Protein AF-A0A353N8Y5-F1 (afdb_monomer_lite)

Foldseek 3Di:
DDDWDDDPPDIDDDDPPVCVVVCQVVLQQDDDPNHRDDDDDDDDD

Structure (mmCIF, N/CA/C/O backbone):
data_AF-A0A353N8Y5-F1
#
_entry.id   AF-A0A353N8Y5-F1
#
loop_
_atom_site.group_PDB
_atom_site.id
_atom_site.type_symbol
_atom_site.label_atom_id
_atom_site.label_alt_id
_atom_site.label_comp_id
_atom_site.label_asym_id
_atom_site.label_entity_id
_atom_site.label_seq_id
_atom_site.pdbx_PDB_ins_code
_atom_site.Cartn_x
_atom_site.Cartn_y
_atom_site.Cartn_z
_atom_site.occupancy
_atom_site.B_iso_or_equiv
_atom_site.auth_seq_id
_atom_site.auth_comp_id
_atom_site.auth_asym_id
_atom_site.auth_atom_id
_atom_site.pdbx_PDB_model_num
ATOM 1 N N . ILE A 1 1 ? -11.842 -1.116 -1.238 1.00 73.31 1 ILE A N 1
ATOM 2 C CA . ILE A 1 1 ? -10.517 -0.995 -1.892 1.00 73.31 1 ILE A CA 1
ATOM 3 C C . ILE A 1 1 ? -10.812 -0.765 -3.362 1.00 73.31 1 ILE A C 1
ATOM 5 O O . ILE A 1 1 ? -11.668 -1.478 -3.876 1.00 73.31 1 ILE A O 1
ATOM 9 N N . GLY A 1 2 ? -10.237 0.285 -3.946 1.00 84.50 2 GLY A N 1
ATOM 10 C CA . GLY A 1 2 ? -10.408 0.645 -5.355 1.00 84.50 2 GLY A CA 1
ATOM 11 C C . GLY A 1 2 ? -9.344 -0.027 -6.216 1.00 84.50 2 GLY A C 1
ATOM 12 O O . GLY A 1 2 ? -9.077 -1.220 -6.043 1.00 84.50 2 GLY A O 1
ATOM 13 N N . ASP A 1 3 ? -8.704 0.742 -7.091 1.00 92.19 3 ASP A N 1
ATOM 14 C CA . ASP A 1 3 ? -7.687 0.214 -7.996 1.00 92.19 3 ASP A CA 1
ATOM 15 C C . ASP A 1 3 ? -6.433 -0.274 -7.258 1.00 92.19 3 ASP A C 1
ATOM 17 O O . ASP A 1 3 ? -5.933 0.346 -6.310 1.00 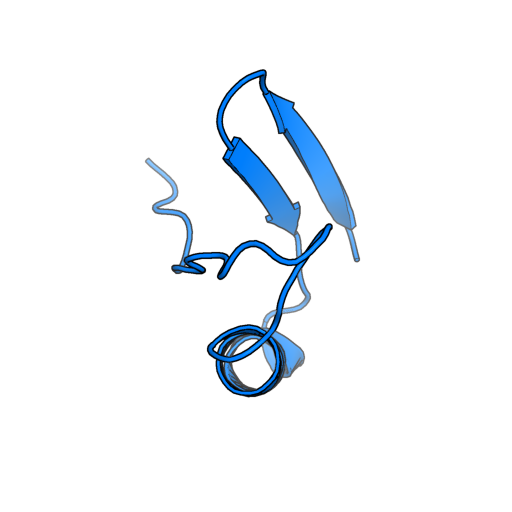92.19 3 ASP A O 1
ATOM 21 N N . ILE A 1 4 ? -5.896 -1.403 -7.726 1.00 92.88 4 ILE A N 1
ATOM 22 C CA . ILE A 1 4 ? -4.638 -1.971 -7.244 1.00 92.88 4 ILE A CA 1
ATOM 23 C C . ILE A 1 4 ? -3.691 -2.123 -8.428 1.00 92.88 4 ILE A C 1
ATOM 25 O O . ILE A 1 4 ? -3.939 -2.903 -9.344 1.00 92.88 4 ILE A O 1
ATOM 29 N N . ASN A 1 5 ? -2.572 -1.409 -8.373 1.00 93.00 5 ASN A N 1
ATOM 30 C CA . ASN A 1 5 ? -1.527 -1.457 -9.386 1.00 93.00 5 ASN A CA 1
ATOM 31 C C . ASN A 1 5 ? -0.300 -2.156 -8.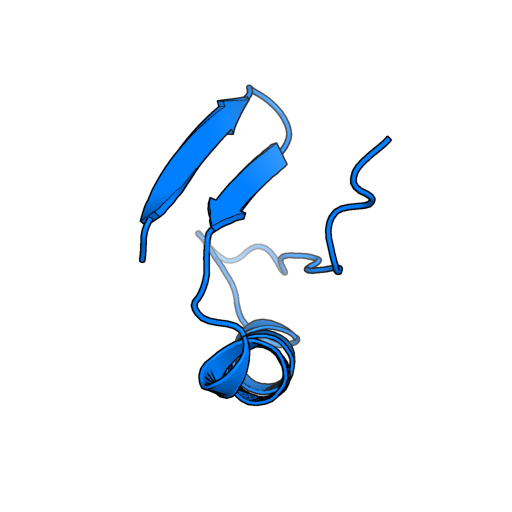807 1.00 93.00 5 ASN A C 1
ATOM 33 O O . ASN A 1 5 ? 0.331 -1.644 -7.879 1.00 93.00 5 ASN A O 1
ATOM 37 N N . ILE A 1 6 ? 0.025 -3.331 -9.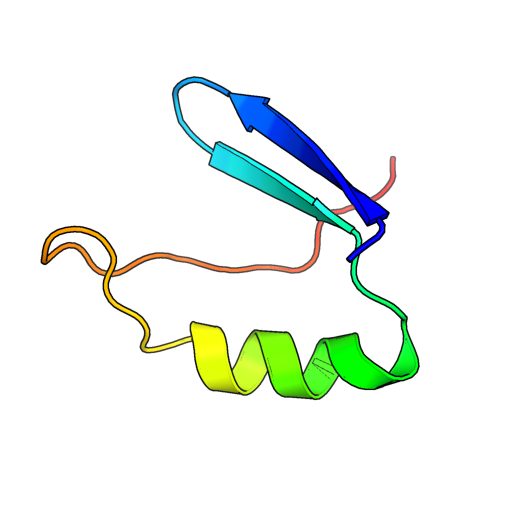342 1.00 93.75 6 ILE A N 1
ATOM 38 C CA . ILE A 1 6 ? 1.133 -4.170 -8.880 1.00 93.75 6 ILE A CA 1
ATOM 39 C C . ILE A 1 6 ? 2.320 -3.987 -9.823 1.00 93.75 6 ILE A C 1
ATOM 41 O O . ILE A 1 6 ? 2.184 -4.118 -11.037 1.00 93.75 6 ILE A O 1
ATOM 45 N N . TYR A 1 7 ? 3.487 -3.731 -9.244 1.00 92.94 7 TYR A N 1
ATOM 46 C CA . TYR A 1 7 ? 4.765 -3.676 -9.940 1.00 92.94 7 TYR A CA 1
ATOM 47 C C . TYR A 1 7 ? 5.738 -4.653 -9.287 1.00 92.94 7 TYR A C 1
ATOM 49 O O . TYR A 1 7 ? 5.554 -5.066 -8.142 1.00 92.94 7 TYR A O 1
ATOM 57 N N . ASP A 1 8 ? 6.842 -4.943 -9.971 1.00 91.31 8 ASP A N 1
ATOM 58 C CA . ASP A 1 8 ? 7.860 -5.889 -9.495 1.00 9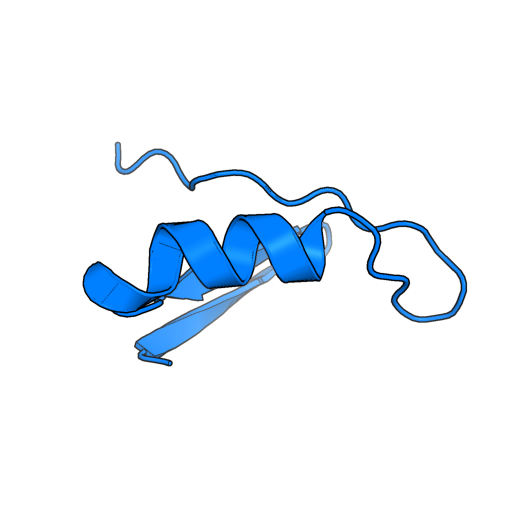1.31 8 ASP A CA 1
ATOM 59 C C . ASP A 1 8 ? 8.420 -5.550 -8.102 1.00 91.31 8 ASP A C 1
ATOM 61 O O . ASP A 1 8 ? 8.882 -6.433 -7.380 1.00 91.31 8 ASP A O 1
ATOM 65 N N . ARG A 1 9 ? 8.414 -4.264 -7.715 1.00 90.06 9 ARG A N 1
ATOM 66 C CA . ARG A 1 9 ? 9.033 -3.779 -6.466 1.00 90.06 9 ARG A CA 1
ATOM 67 C C . ARG A 1 9 ? 8.077 -3.128 -5.470 1.00 90.06 9 ARG A C 1
ATOM 69 O O . ARG A 1 9 ? 8.454 -2.972 -4.312 1.00 90.06 9 ARG A O 1
ATOM 76 N N . PHE A 1 10 ? 6.892 -2.705 -5.895 1.00 91.12 10 PHE A N 1
ATOM 77 C CA . PHE A 1 10 ? 5.926 -2.018 -5.037 1.00 91.12 10 PHE A CA 1
ATOM 78 C C . PHE A 1 10 ? 4.510 -2.176 -5.588 1.00 91.12 10 PHE A C 1
ATOM 80 O O . PHE A 1 10 ? 4.318 -2.464 -6.765 1.00 91.12 10 PHE A O 1
ATOM 87 N N . THR A 1 11 ? 3.522 -1.936 -4.734 1.00 91.56 11 THR A N 1
ATOM 88 C CA . THR A 1 11 ? 2.105 -1.985 -5.094 1.00 91.56 11 THR A CA 1
ATOM 89 C C . THR A 1 11 ? 1.436 -0.706 -4.621 1.00 91.56 11 THR A C 1
ATOM 91 O O . THR A 1 11 ? 1.653 -0.282 -3.485 1.00 91.56 11 THR A O 1
ATOM 94 N N . PHE A 1 12 ? 0.603 -0.110 -5.470 1.00 92.69 12 PHE A N 1
ATOM 95 C CA . PHE A 1 12 ? -0.331 0.933 -5.062 1.00 92.69 12 PHE A CA 1
ATOM 96 C C . PHE A 1 12 ? -1.708 0.319 -4.870 1.00 92.69 12 PHE A C 1
ATOM 98 O O . PHE A 1 12 ? -2.153 -0.458 -5.709 1.00 92.69 12 PHE A O 1
ATOM 105 N N . ALA A 1 13 ? -2.366 0.670 -3.773 1.00 91.94 13 ALA A N 1
ATOM 106 C CA . ALA A 1 13 ? -3.733 0.268 -3.496 1.00 91.94 13 ALA A CA 1
ATOM 107 C C . ALA A 1 13 ? -4.541 1.505 -3.119 1.00 91.94 13 ALA A C 1
ATOM 109 O O . ALA A 1 13 ? -4.154 2.263 -2.225 1.00 91.94 13 ALA A O 1
ATOM 110 N N . GLU A 1 14 ? -5.659 1.700 -3.803 1.00 92.56 14 GLU A N 1
ATOM 111 C CA . GLU A 1 14 ? -6.589 2.771 -3.501 1.00 92.56 14 GLU A CA 1
ATOM 112 C C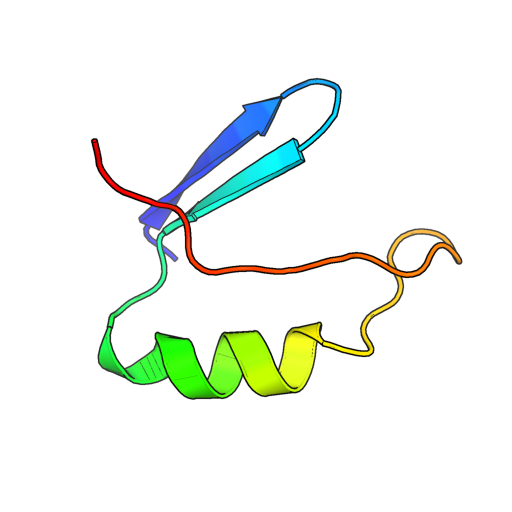 . GLU A 1 14 ? -7.470 2.391 -2.309 1.00 92.56 14 GLU A C 1
ATOM 114 O O . GLU A 1 14 ? -8.134 1.346 -2.270 1.00 92.56 14 GLU A O 1
ATOM 119 N N . VAL A 1 15 ? -7.480 3.267 -1.312 1.00 90.88 15 VAL A N 1
ATOM 120 C CA . VAL A 1 15 ? -8.262 3.114 -0.088 1.00 90.88 15 VAL A CA 1
ATOM 121 C C . VAL A 1 15 ? -9.159 4.332 0.100 1.00 90.88 15 VAL A C 1
ATOM 123 O O . VAL A 1 15 ? -8.705 5.450 -0.152 1.00 90.88 15 VAL A O 1
ATOM 126 N N . PRO A 1 16 ? -10.412 4.150 0.560 1.00 91.88 16 PRO A N 1
ATOM 127 C CA . PRO A 1 16 ? -11.275 5.278 0.881 1.00 91.88 16 PRO A CA 1
ATOM 128 C C . PRO A 1 16 ? -10.602 6.201 1.899 1.00 91.88 16 PRO A C 1
ATOM 130 O O . PRO A 1 16 ? -9.945 5.738 2.837 1.00 91.88 16 PRO A O 1
ATOM 133 N N . GLN A 1 17 ? -10.772 7.510 1.719 1.00 88.69 17 GLN A N 1
ATOM 134 C CA . GLN A 1 17 ? -10.071 8.523 2.510 1.00 88.69 17 GLN A CA 1
ATOM 135 C C . GLN A 1 17 ? -10.335 8.392 4.018 1.00 88.69 17 GLN A C 1
ATOM 137 O O . GLN A 1 17 ? -9.420 8.598 4.815 1.00 88.69 17 GLN A O 1
ATOM 142 N N . GLU A 1 18 ? -11.551 8.003 4.402 1.00 92.81 18 GLU A N 1
ATOM 143 C CA . GLU A 1 18 ? -11.947 7.756 5.794 1.00 92.81 18 GLU A CA 1
ATOM 144 C C . GLU A 1 18 ? -11.127 6.647 6.474 1.00 92.81 18 GLU A C 1
ATOM 146 O O . GLU A 1 18 ? -10.819 6.754 7.659 1.00 92.81 18 GLU A O 1
ATOM 151 N N . TYR A 1 19 ? -10.679 5.641 5.715 1.00 92.06 19 TYR A N 1
ATOM 152 C CA . TYR A 1 19 ? -9.902 4.508 6.230 1.00 92.06 19 TYR A CA 1
ATOM 153 C C . TYR A 1 19 ? -8.388 4.674 6.061 1.00 92.06 19 TYR A C 1
ATOM 155 O O . TYR A 1 19 ? -7.613 3.905 6.631 1.00 92.06 19 TYR A O 1
ATOM 163 N N . ALA A 1 20 ? -7.924 5.684 5.319 1.00 89.44 20 ALA A N 1
ATOM 164 C CA . ALA A 1 20 ? -6.498 5.934 5.105 1.00 89.44 20 ALA A CA 1
ATOM 165 C C . ALA A 1 20 ? -5.641 5.970 6.398 1.00 89.44 20 ALA A C 1
ATOM 167 O O . ALA A 1 20 ? -4.570 5.353 6.403 1.00 89.44 20 ALA A O 1
ATOM 168 N N . PRO A 1 21 ? -6.042 6.651 7.496 1.00 92.12 21 PRO A N 1
ATOM 169 C CA . PRO A 1 21 ? -5.237 6.672 8.723 1.00 92.12 21 PRO A CA 1
ATOM 170 C C . PRO A 1 21 ? -5.190 5.313 9.435 1.00 92.12 21 PRO A C 1
ATOM 172 O O . PRO A 1 21 ? -4.146 4.9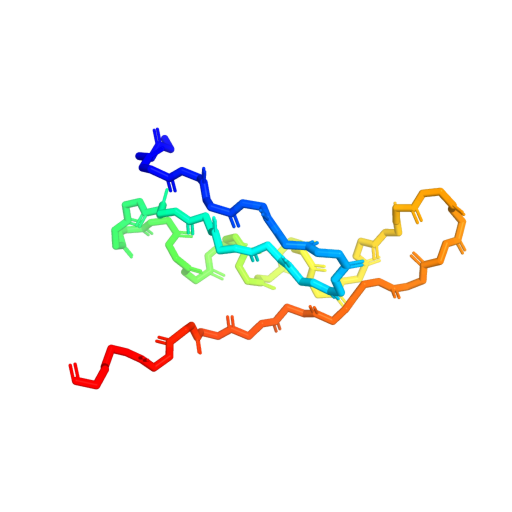32 9.973 1.00 92.12 21 PRO A O 1
ATOM 175 N N . GLU A 1 22 ? -6.295 4.568 9.413 1.00 93.00 22 GLU A N 1
ATOM 176 C CA . GLU A 1 22 ? -6.388 3.244 10.028 1.00 93.00 22 GLU A CA 1
ATOM 177 C C . GLU A 1 22 ? -5.514 2.236 9.278 1.00 93.00 22 GLU A C 1
ATOM 179 O O . GLU A 1 22 ? -4.670 1.573 9.884 1.00 93.00 22 GLU A O 1
ATOM 184 N N . VAL A 1 23 ? -5.622 2.206 7.946 1.00 90.81 23 VAL A N 1
ATOM 185 C CA . VAL A 1 23 ? -4.820 1.330 7.081 1.00 90.81 23 VAL A CA 1
ATOM 186 C C . VAL A 1 23 ? -3.327 1.567 7.297 1.00 90.81 23 VAL A C 1
ATOM 188 O O . VAL A 1 23 ? -2.579 0.610 7.492 1.00 90.81 23 VAL A O 1
ATOM 191 N N . LEU A 1 24 ? -2.880 2.827 7.326 1.00 90.88 24 LEU A N 1
ATOM 192 C CA . LEU A 1 24 ? -1.473 3.156 7.586 1.00 90.88 24 LEU A CA 1
ATOM 193 C C . LEU A 1 24 ? -1.002 2.651 8.953 1.00 90.88 24 LEU A C 1
ATOM 195 O O . LEU A 1 24 ? 0.121 2.164 9.075 1.00 90.88 24 LEU A O 1
ATOM 199 N N . THR A 1 25 ? -1.853 2.748 9.974 1.00 92.31 25 THR A N 1
ATOM 200 C CA . THR A 1 25 ? -1.524 2.321 11.338 1.00 92.31 25 THR A CA 1
ATOM 201 C C . THR A 1 25 ? -1.404 0.802 11.434 1.00 92.31 25 THR A C 1
ATOM 203 O O . THR A 1 25 ? -0.404 0.300 11.951 1.00 92.31 25 THR A O 1
ATOM 206 N N . VAL A 1 26 ? -2.379 0.072 10.886 1.00 91.12 26 VAL A N 1
ATOM 207 C CA . VAL A 1 26 ? -2.406 -1.400 10.892 1.00 91.12 26 VAL A CA 1
ATOM 208 C C . VAL A 1 26 ? -1.251 -1.973 10.067 1.00 91.12 26 VAL A C 1
ATOM 210 O O . VAL A 1 26 ? -0.561 -2.897 10.500 1.00 91.12 26 VAL A O 1
ATOM 213 N N . MET A 1 27 ? -0.978 -1.389 8.899 1.00 90.44 27 MET A N 1
ATOM 214 C CA . MET A 1 27 ? 0.028 -1.904 7.967 1.00 90.44 27 MET A CA 1
ATOM 215 C C . MET A 1 27 ? 1.474 -1.578 8.375 1.00 90.44 27 MET A C 1
ATOM 217 O O . MET A 1 27 ? 2.393 -2.274 7.945 1.00 90.44 27 MET A O 1
ATOM 221 N N . LYS A 1 28 ? 1.708 -0.580 9.245 1.00 88.06 28 LYS A N 1
ATOM 222 C CA . LYS A 1 28 ? 3.057 -0.129 9.659 1.00 88.06 28 LYS A CA 1
ATOM 223 C C . LYS A 1 28 ? 3.953 -1.237 10.224 1.00 88.06 28 LYS A C 1
ATOM 225 O O . LYS A 1 28 ? 5.178 -1.163 10.099 1.00 88.06 28 LYS A O 1
ATOM 230 N N . ASN A 1 29 ? 3.363 -2.238 10.875 1.00 86.44 29 ASN A N 1
ATOM 231 C CA . ASN A 1 29 ? 4.080 -3.370 11.474 1.00 86.44 29 ASN A CA 1
ATOM 232 C C . ASN A 1 29 ? 3.736 -4.711 10.816 1.00 86.44 29 ASN A C 1
ATOM 234 O O . ASN A 1 29 ? 4.127 -5.764 11.325 1.00 86.44 29 ASN A O 1
ATOM 238 N N . TYR A 1 30 ? 3.020 -4.682 9.693 1.00 91.12 30 TYR A N 1
ATOM 239 C CA . TYR A 1 30 ? 2.635 -5.892 8.995 1.00 91.12 30 TYR A CA 1
ATOM 240 C C . TYR A 1 30 ? 3.853 -6.564 8.352 1.00 91.12 30 TYR A C 1
ATOM 242 O O . TYR A 1 30 ? 4.840 -5.926 7.961 1.00 91.12 30 TYR A O 1
ATOM 250 N N . ARG A 1 31 ? 3.790 -7.891 8.264 1.00 90.56 31 ARG A N 1
ATOM 251 C CA . ARG A 1 31 ? 4.787 -8.711 7.584 1.00 90.56 31 ARG A CA 1
ATOM 252 C C . ARG A 1 31 ? 4.108 -9.476 6.469 1.00 90.56 31 ARG A C 1
ATOM 254 O O . ARG A 1 31 ? 3.143 -10.188 6.714 1.00 90.56 31 ARG A O 1
ATOM 261 N N . MET A 1 32 ? 4.663 -9.379 5.270 1.00 88.00 32 MET A N 1
ATOM 262 C CA . MET A 1 32 ? 4.234 -10.170 4.125 1.00 88.00 32 MET A CA 1
ATOM 263 C C . MET A 1 32 ? 5.351 -11.155 3.791 1.00 88.00 32 MET A C 1
ATOM 265 O O . MET A 1 32 ? 6.504 -10.758 3.617 1.00 88.00 32 MET A O 1
ATOM 269 N N . ASN A 1 33 ? 5.034 -12.452 3.773 1.00 88.69 33 ASN A N 1
ATOM 270 C CA . ASN A 1 33 ? 6.004 -13.532 3.543 1.00 88.69 33 ASN A CA 1
ATOM 271 C C . ASN A 1 33 ? 7.244 -13.448 4.459 1.00 88.69 33 ASN A C 1
ATOM 273 O O . ASN A 1 33 ? 8.383 -13.579 4.014 1.00 88.69 33 ASN A O 1
ATOM 277 N N . GLY A 1 34 ? 7.030 -13.143 5.744 1.00 91.12 34 GLY A N 1
ATOM 278 C CA . GLY A 1 34 ? 8.095 -13.000 6.748 1.00 91.12 34 GLY A CA 1
ATOM 279 C C . GLY A 1 34 ? 8.923 -11.711 6.646 1.00 91.12 34 GLY A C 1
ATOM 280 O O . GLY A 1 34 ? 9.688 -11.399 7.563 1.00 91.12 34 GLY A O 1
ATOM 281 N N . ARG A 1 35 ? 8.746 -10.914 5.586 1.00 90.56 35 ARG A N 1
ATOM 282 C CA . ARG A 1 35 ? 9.454 -9.645 5.375 1.00 90.56 35 ARG A CA 1
ATOM 283 C C . ARG A 1 35 ? 8.627 -8.483 5.909 1.00 90.56 35 ARG A C 1
ATOM 285 O O . ARG A 1 35 ? 7.411 -8.443 5.734 1.00 90.56 35 ARG A O 1
ATOM 292 N N . ARG A 1 36 ? 9.290 -7.531 6.569 1.00 89.94 36 ARG A N 1
ATOM 293 C CA . ARG A 1 36 ? 8.655 -6.269 6.967 1.00 89.94 36 ARG A CA 1
ATOM 294 C C . ARG A 1 36 ? 8.339 -5.477 5.702 1.00 89.94 36 ARG A C 1
ATOM 296 O O . ARG A 1 36 ? 9.226 -5.299 4.870 1.00 89.94 36 ARG A O 1
ATOM 303 N N . ILE A 1 37 ? 7.098 -5.020 5.577 1.00 90.62 37 ILE A N 1
ATOM 304 C CA . ILE A 1 37 ? 6.701 -4.128 4.489 1.00 90.62 37 ILE A CA 1
ATOM 305 C C . ILE A 1 37 ? 6.777 -2.677 4.956 1.00 90.62 37 ILE A C 1
ATOM 307 O O . ILE A 1 37 ? 6.466 -2.367 6.107 1.00 90.62 37 ILE A O 1
ATOM 311 N N . ASN A 1 38 ? 7.202 -1.796 4.057 1.00 90.56 38 ASN A N 1
ATOM 312 C CA . ASN A 1 38 ? 7.111 -0.357 4.258 1.00 90.56 38 ASN A CA 1
ATOM 313 C C . ASN A 1 38 ? 5.866 0.137 3.524 1.00 90.56 38 ASN A C 1
ATOM 315 O O . ASN A 1 38 ? 5.665 -0.199 2.359 1.00 90.56 38 ASN A O 1
ATOM 319 N N . ILE A 1 39 ? 5.036 0.912 4.218 1.00 90.94 39 ILE A N 1
ATOM 320 C CA . ILE A 1 39 ? 3.826 1.517 3.666 1.00 90.94 39 ILE A CA 1
ATOM 321 C C . ILE A 1 39 ? 3.895 3.028 3.850 1.00 90.94 39 ILE A C 1
ATOM 323 O O . ILE A 1 39 ? 4.229 3.516 4.929 1.00 90.94 39 ILE A O 1
ATOM 327 N N . GLU A 1 40 ? 3.560 3.764 2.797 1.00 90.00 40 GLU A N 1
ATOM 328 C CA . GLU A 1 40 ? 3.519 5.222 2.795 1.00 90.00 40 GLU A CA 1
ATOM 329 C C . GLU A 1 40 ? 2.348 5.707 1.937 1.00 90.00 40 GLU A C 1
ATOM 331 O O . GLU A 1 40 ? 1.835 4.978 1.086 1.00 90.00 40 GLU A O 1
ATOM 336 N N . LYS A 1 41 ? 1.917 6.954 2.157 1.00 89.25 41 LYS A N 1
ATOM 337 C CA . LYS A 1 41 ? 0.929 7.590 1.280 1.00 89.25 41 LYS A CA 1
ATOM 338 C C . LYS A 1 41 ? 1.541 7.772 -0.106 1.00 89.25 41 LYS A C 1
ATOM 340 O O . LYS A 1 41 ? 2.593 8.399 -0.235 1.00 89.25 41 LYS A O 1
ATOM 345 N N . ALA A 1 42 ? 0.861 7.273 -1.134 1.00 88.00 42 ALA A N 1
ATOM 346 C CA . ALA A 1 42 ? 1.248 7.541 -2.509 1.00 88.00 42 ALA A CA 1
ATOM 347 C C . ALA A 1 42 ? 1.139 9.048 -2.790 1.00 88.00 42 ALA A C 1
ATOM 349 O O . ALA A 1 42 ? 0.149 9.688 -2.434 1.00 88.00 42 ALA A O 1
ATOM 350 N N . ARG A 1 43 ? 2.165 9.628 -3.417 1.00 81.44 43 ARG A N 1
ATOM 351 C CA . ARG A 1 43 ? 2.083 10.997 -3.930 1.00 81.44 43 ARG A CA 1
ATOM 352 C C . ARG A 1 43 ? 1.375 10.936 -5.278 1.00 81.44 43 ARG A C 1
ATOM 354 O O . ARG A 1 43 ? 1.948 10.410 -6.227 1.00 81.44 43 ARG A O 1
ATOM 361 N N . ALA A 1 44 ? 0.156 11.461 -5.353 1.00 65.19 44 ALA A N 1
ATOM 362 C CA . ALA A 1 44 ? -0.426 11.820 -6.639 1.00 65.19 44 ALA A CA 1
ATOM 363 C C . ALA A 1 44 ? 0.445 12.940 -7.219 1.00 65.19 44 ALA A C 1
ATOM 365 O O . ALA A 1 44 ? 0.669 13.954 -6.553 1.00 65.19 44 ALA A O 1
ATOM 366 N N . ARG A 1 45 ? 1.038 12.697 -8.384 1.00 57.53 45 ARG A N 1
ATOM 367 C CA . ARG A 1 45 ? 1.713 13.736 -9.153 1.00 57.53 45 ARG A CA 1
ATOM 368 C C . ARG A 1 45 ? 0.700 14.418 -10.052 1.00 57.53 45 ARG A C 1
ATOM 370 O O . ARG A 1 45 ? -0.171 13.684 -10.565 1.00 57.53 45 ARG A O 1
#

pLDDT: mean 88.85, std 6.88, range [57.53, 93.75]

Radius of gyration: 11.0 Å; chains: 1; bounding box: 21×27×21 Å

Secondary structure (DSSP, 8-state):
---EEE-SS-EEE---TTTHHHHHHHHTT-EETTEEPP-------

Sequence (45 aa):
IGDINIYDRFTFAEVPQEYAPEVLTVMKNYRMNGRRINIEKARAR